Protein AF-A0A6A6Q9R8-F1 (afdb_monomer_lite)

Foldseek 3Di:
DDPDDDDDPPDDFFQDKDKFDFPDDPDDQWRFIWIWTWGCWIWIFTTPPDRRPGPDIHNPANGTWHDWDADPVRQWIWTADQPDFLGIWIAGPPVRHTDPVPDDPPDRRGGDDDDDD

Sequence (117 aa):
RSVARWVDGEDVGTTTIALGRKRGRDGSIGGNGWAVVGKEESVVNGGILKAAMLTRVLDHLTTPTSYLEFSPQGQLLVMSSCWKNNALRLVYLPSCTVYRNWPTDKTLLGRITAIAW

Secondary structure (DSSP, 8-state):
--------SS-S---EEEEPPPSSSTT-TTS--EEEEESSSEEEEE-SSSTTEEEEEE---SS---EEEE-TTSSEEEEE-SSSTT-EEEEETTTTEE-SSSS-TT----S------

Organism: NCBI:txid390894

Radius of gyration: 14.54 Å; chains: 1; bounding box: 44×29×34 Å

InterPro domains:
  IPR015943 WD40/YVTN repeat-like-containing domain superfamily [G3DSA:2.130.10.10] (1-117)
  IPR045161 U3 small nucleolar RNA-associated protein 18 [PTHR18359] (3-116)

pLDDT: mean 72.8, std 14.37, range [42.5, 90.19]

Structure (mmCIF, N/CA/C/O backbone):
data_AF-A0A6A6Q9R8-F1
#
_entry.id   AF-A0A6A6Q9R8-F1
#
loop_
_atom_site.group_PDB
_atom_site.id
_atom_site.type_symbol
_atom_site.label_atom_id
_atom_site.label_alt_id
_atom_site.label_comp_id
_atom_site.label_asym_id
_atom_site.label_entity_id
_atom_site.label_seq_id
_atom_site.pdbx_PDB_ins_code
_atom_site.Cartn_x
_atom_site.Cartn_y
_atom_site.Cartn_z
_atom_site.occupancy
_atom_site.B_iso_or_equiv
_atom_site.auth_seq_id
_atom_site.auth_comp_id
_atom_site.auth_asym_id
_atom_site.auth_atom_id
_atom_site.pdbx_PDB_model_num
ATOM 1 N N . ARG A 1 1 ? 23.209 -16.833 -2.624 1.00 52.06 1 ARG A N 1
ATOM 2 C CA . ARG A 1 1 ? 23.939 -15.594 -2.994 1.00 52.06 1 ARG A CA 1
ATOM 3 C C . ARG A 1 1 ? 22.955 -14.431 -2.953 1.00 52.06 1 ARG A C 1
ATOM 5 O O . ARG A 1 1 ? 22.013 -14.444 -3.730 1.00 52.06 1 ARG A O 1
ATOM 12 N N . SER A 1 2 ? 23.120 -13.482 -2.037 1.00 47.25 2 SER A N 1
ATOM 13 C CA . SER A 1 2 ? 22.351 -12.229 -2.007 1.00 47.25 2 SER A CA 1
ATOM 14 C C . SER A 1 2 ? 22.835 -11.296 -3.125 1.00 47.25 2 SER A C 1
ATOM 16 O O . SER A 1 2 ? 24.038 -11.178 -3.346 1.00 47.25 2 SER A O 1
ATOM 18 N N .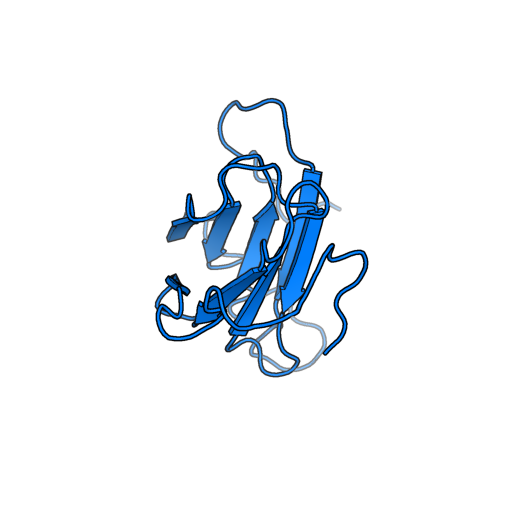 VAL A 1 3 ? 21.902 -10.683 -3.860 1.00 62.59 3 VAL A N 1
ATOM 19 C CA . VAL A 1 3 ? 22.199 -9.814 -5.021 1.00 62.59 3 VAL A CA 1
ATOM 20 C C . VAL A 1 3 ? 22.136 -8.320 -4.690 1.00 62.59 3 VAL A C 1
ATOM 22 O O . VAL A 1 3 ? 22.786 -7.529 -5.361 1.00 62.59 3 VAL A O 1
ATOM 25 N N . ALA A 1 4 ? 21.406 -7.945 -3.637 1.00 60.28 4 ALA A N 1
ATOM 26 C CA . ALA A 1 4 ? 21.353 -6.596 -3.083 1.00 60.28 4 ALA A CA 1
ATOM 27 C C . ALA A 1 4 ? 20.853 -6.655 -1.630 1.00 60.28 4 ALA A C 1
ATOM 29 O O . ALA A 1 4 ? 20.099 -7.561 -1.267 1.00 60.28 4 ALA A O 1
ATOM 30 N N . ARG A 1 5 ? 21.276 -5.694 -0.806 1.00 67.00 5 ARG A N 1
ATOM 31 C CA . ARG A 1 5 ? 20.745 -5.437 0.538 1.00 67.00 5 ARG A CA 1
ATOM 32 C C . ARG A 1 5 ? 20.581 -3.930 0.671 1.00 67.00 5 ARG A C 1
ATOM 34 O O . ARG A 1 5 ? 21.538 -3.202 0.427 1.00 67.00 5 ARG A O 1
ATOM 41 N N . TRP A 1 6 ? 19.394 -3.487 1.056 1.00 65.31 6 TRP A N 1
ATOM 42 C CA . TRP A 1 6 ? 19.153 -2.114 1.480 1.00 65.31 6 TRP A CA 1
ATOM 43 C C . TRP A 1 6 ? 18.588 -2.141 2.897 1.00 65.31 6 TRP A C 1
ATOM 45 O O . TRP A 1 6 ? 18.010 -3.142 3.322 1.00 65.31 6 TRP A O 1
ATOM 55 N N . VAL A 1 7 ? 18.812 -1.057 3.624 1.00 67.06 7 VAL A N 1
ATOM 56 C CA . VAL A 1 7 ? 18.269 -0.821 4.959 1.00 67.06 7 VAL A CA 1
ATOM 57 C C . VAL A 1 7 ? 17.404 0.423 4.810 1.00 67.06 7 VAL A C 1
ATOM 59 O O . VAL A 1 7 ? 17.852 1.399 4.204 1.00 67.06 7 VAL A O 1
ATOM 62 N N . ASP A 1 8 ? 16.143 0.350 5.232 1.00 65.06 8 ASP A N 1
ATOM 63 C CA . ASP A 1 8 ? 15.327 1.559 5.325 1.00 65.06 8 ASP A CA 1
ATOM 64 C C . ASP A 1 8 ? 15.818 2.418 6.508 1.00 65.06 8 ASP A C 1
ATOM 66 O O . ASP A 1 8 ? 16.522 1.919 7.383 1.00 65.06 8 ASP A O 1
ATOM 70 N N . GLY A 1 9 ? 15.571 3.731 6.481 1.00 59.00 9 GLY A N 1
ATOM 71 C CA . GLY A 1 9 ? 16.030 4.633 7.548 1.00 59.00 9 GLY A CA 1
ATOM 72 C C . GLY A 1 9 ? 15.528 4.184 8.924 1.00 59.00 9 GLY A C 1
ATOM 73 O O . GLY A 1 9 ? 14.441 3.613 8.995 1.00 59.00 9 GLY A O 1
ATOM 74 N N . GLU A 1 10 ? 16.342 4.430 9.961 1.00 52.94 10 GLU A N 1
ATOM 75 C CA . GLU A 1 10 ? 16.233 3.960 11.357 1.00 52.94 10 GLU A CA 1
ATOM 76 C C . GLU A 1 10 ? 14.838 4.109 11.989 1.00 52.94 10 GLU A C 1
ATOM 78 O O . GLU A 1 10 ? 14.619 4.980 12.827 1.00 52.94 10 GLU A O 1
ATOM 83 N N . ASP A 1 11 ? 13.891 3.247 11.621 1.00 52.53 11 ASP A N 1
ATOM 84 C CA . ASP A 1 11 ? 12.532 3.351 12.139 1.00 52.53 11 ASP A CA 1
ATOM 85 C C . ASP A 1 11 ? 11.879 1.990 12.394 1.00 52.53 11 ASP A C 1
ATOM 87 O O . ASP A 1 11 ? 11.897 1.078 11.556 1.00 52.53 11 ASP A O 1
ATOM 91 N N . VAL A 1 12 ? 11.298 1.872 13.585 1.00 52.31 12 VAL A N 1
ATOM 92 C CA . VAL A 1 12 ? 10.801 0.644 14.207 1.00 52.31 12 VAL A CA 1
ATOM 93 C C . VAL A 1 12 ? 9.305 0.538 13.927 1.00 52.31 12 VAL A C 1
ATOM 95 O O . VAL A 1 12 ? 8.482 0.965 14.726 1.00 52.31 12 VAL A O 1
ATOM 98 N N . GLY A 1 13 ? 8.922 -0.032 12.782 1.00 59.69 13 GLY A N 1
ATOM 99 C CA . GLY A 1 13 ? 7.486 -0.154 12.485 1.00 59.69 13 GLY A CA 1
ATOM 100 C C . GLY A 1 13 ? 7.091 -0.679 11.112 1.00 59.69 13 GLY A C 1
ATOM 101 O O . GLY A 1 13 ? 5.963 -0.440 10.675 1.00 59.69 13 GLY A O 1
ATOM 102 N N . THR A 1 14 ? 7.984 -1.371 10.399 1.00 60.91 14 THR A N 1
ATOM 103 C CA . THR A 1 14 ? 7.647 -1.940 9.087 1.00 60.91 14 THR A CA 1
ATOM 104 C C . THR A 1 14 ? 6.533 -2.970 9.224 1.00 60.91 14 THR A C 1
ATOM 106 O O . THR A 1 14 ? 6.728 -4.051 9.774 1.00 60.91 14 THR A O 1
ATOM 109 N N . THR A 1 15 ? 5.355 -2.622 8.711 1.00 70.56 15 THR A N 1
ATOM 110 C CA . THR A 1 15 ? 4.131 -3.420 8.841 1.00 70.56 15 THR A CA 1
ATOM 111 C C . THR A 1 15 ? 3.843 -4.228 7.586 1.00 70.56 15 THR A C 1
ATOM 113 O O . THR A 1 15 ? 3.288 -5.320 7.679 1.00 70.56 15 THR A O 1
ATOM 116 N N . THR A 1 16 ? 4.226 -3.751 6.399 1.00 74.94 16 THR A N 1
ATOM 117 C CA . THR A 1 16 ? 4.016 -4.482 5.137 1.00 74.94 16 THR A CA 1
ATOM 118 C C . THR A 1 16 ? 5.035 -4.060 4.086 1.00 74.94 16 THR A C 1
ATOM 120 O O . THR A 1 16 ? 5.456 -2.912 4.049 1.00 74.94 16 THR A O 1
ATOM 123 N N . ILE A 1 17 ? 5.424 -4.974 3.196 1.00 78.19 17 ILE A N 1
ATOM 124 C CA . ILE A 1 17 ? 6.233 -4.657 2.014 1.00 78.19 17 ILE A CA 1
ATOM 125 C C . ILE A 1 17 ? 5.497 -5.189 0.787 1.00 78.19 17 ILE A C 1
ATOM 127 O O . ILE A 1 17 ? 5.103 -6.353 0.760 1.00 78.19 17 ILE A O 1
ATOM 131 N N . ALA A 1 18 ? 5.335 -4.349 -0.232 1.00 76.81 18 ALA A N 1
ATOM 132 C CA . ALA A 1 18 ? 4.785 -4.736 -1.524 1.00 76.81 18 ALA A CA 1
ATOM 133 C C . ALA A 1 18 ? 5.804 -4.470 -2.635 1.00 76.81 18 ALA A C 1
ATOM 135 O O . ALA A 1 18 ? 6.503 -3.452 -2.642 1.00 76.81 18 ALA A O 1
ATOM 136 N N . LEU A 1 19 ? 5.866 -5.378 -3.606 1.00 75.12 19 LEU A N 1
ATOM 137 C CA . LEU A 1 19 ? 6.731 -5.263 -4.777 1.00 75.12 19 LEU A CA 1
ATOM 138 C C . LEU A 1 19 ? 5.865 -5.121 -6.031 1.00 75.12 19 LEU A C 1
ATOM 140 O O . LEU A 1 19 ? 5.041 -5.978 -6.340 1.00 75.12 19 LEU A O 1
ATOM 144 N N . GLY A 1 20 ? 6.055 -4.014 -6.739 1.00 68.50 20 GLY A N 1
ATOM 145 C CA . GLY A 1 20 ? 5.353 -3.658 -7.962 1.00 68.50 20 GLY A CA 1
ATOM 146 C C . GLY A 1 20 ? 6.082 -4.139 -9.209 1.00 68.50 20 GLY A C 1
ATOM 147 O O . GLY A 1 20 ? 7.304 -4.318 -9.226 1.00 68.50 20 GLY A O 1
ATOM 148 N N . ARG A 1 21 ? 5.306 -4.364 -10.274 1.00 66.12 21 ARG A N 1
ATOM 149 C CA . ARG A 1 21 ? 5.746 -5.133 -11.439 1.00 66.12 21 ARG A CA 1
ATOM 150 C C . ARG A 1 21 ? 6.967 -4.545 -12.154 1.00 66.12 21 ARG A C 1
ATOM 152 O O . ARG A 1 21 ? 7.114 -3.345 -12.357 1.00 66.12 21 ARG A O 1
ATOM 159 N N . LYS A 1 22 ? 7.788 -5.482 -12.620 1.00 55.81 22 LYS A N 1
ATOM 160 C CA . LYS A 1 22 ? 8.941 -5.350 -13.504 1.00 55.81 22 LYS A CA 1
ATOM 161 C C . LYS A 1 22 ? 8.527 -4.911 -14.916 1.00 55.81 22 LYS A C 1
ATOM 163 O O . LYS A 1 22 ? 7.749 -5.596 -15.580 1.00 55.81 22 LYS A O 1
ATOM 168 N N . ARG A 1 23 ? 9.103 -3.822 -15.432 1.00 49.03 23 ARG A N 1
ATOM 169 C CA . ARG A 1 23 ? 9.043 -3.504 -16.873 1.00 49.03 23 ARG A CA 1
ATOM 170 C C . ARG A 1 23 ? 10.166 -4.275 -17.586 1.00 49.03 23 ARG A C 1
ATOM 172 O O . ARG A 1 23 ? 11.284 -3.784 -17.685 1.00 49.03 23 ARG A O 1
ATOM 179 N N . GLY A 1 24 ? 9.902 -5.514 -18.015 1.00 49.91 24 GLY A N 1
ATOM 180 C CA . GLY A 1 24 ? 10.866 -6.323 -18.779 1.00 49.91 24 GLY A CA 1
ATOM 181 C C . GLY A 1 24 ? 10.576 -7.828 -18.789 1.00 49.91 24 GLY A C 1
ATOM 182 O O . GLY A 1 24 ? 9.934 -8.342 -17.877 1.00 49.91 24 GLY A O 1
ATOM 183 N N . ARG A 1 25 ? 11.072 -8.512 -19.831 1.00 43.12 25 ARG A N 1
ATOM 184 C CA . ARG A 1 25 ? 10.932 -9.956 -20.107 1.00 43.12 25 ARG A CA 1
ATOM 185 C C . ARG A 1 25 ? 11.313 -10.809 -18.885 1.00 43.12 25 ARG A C 1
ATOM 187 O O . ARG A 1 25 ? 12.211 -10.446 -18.120 1.00 43.12 25 ARG A O 1
ATOM 194 N N . ASP A 1 26 ? 10.597 -11.911 -18.697 1.00 42.50 26 ASP A N 1
ATOM 195 C CA . ASP A 1 26 ? 10.751 -12.867 -17.595 1.00 42.50 26 ASP A CA 1
ATOM 196 C C . ASP A 1 26 ? 12.234 -13.198 -17.308 1.00 42.50 26 ASP A C 1
ATOM 198 O O . ASP A 1 26 ? 13.031 -13.333 -18.233 1.00 42.50 26 ASP A O 1
ATOM 202 N N . GLY A 1 27 ? 12.644 -13.234 -16.034 1.00 45.50 27 GLY A N 1
ATOM 203 C CA . GLY A 1 27 ? 14.007 -13.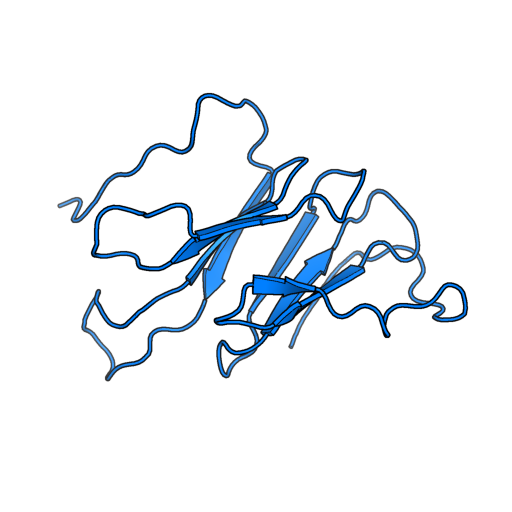649 -15.633 1.00 45.50 27 GLY A CA 1
ATOM 204 C C . GLY A 1 27 ? 15.091 -12.586 -15.338 1.00 45.50 27 GLY A C 1
ATOM 205 O O . GLY A 1 27 ? 15.992 -12.873 -14.560 1.00 45.50 27 GLY A O 1
ATOM 206 N N . SER A 1 28 ? 15.036 -11.342 -15.835 1.00 44.59 28 SER A N 1
ATOM 207 C CA . SER A 1 28 ? 15.977 -10.281 -15.398 1.00 44.59 28 SER A CA 1
ATOM 208 C C . SER A 1 28 ? 15.550 -9.591 -14.088 1.00 44.59 28 SER A C 1
ATOM 210 O O . SER A 1 28 ? 14.523 -8.917 -14.030 1.00 44.59 28 SER A O 1
ATOM 212 N N . ILE A 1 29 ? 16.324 -9.719 -13.011 1.00 46.66 29 ILE A N 1
ATOM 213 C CA . ILE A 1 29 ? 16.191 -8.838 -11.840 1.00 46.66 29 ILE A CA 1
ATOM 214 C C . ILE A 1 29 ? 16.751 -7.489 -12.295 1.00 46.66 29 ILE A C 1
ATOM 216 O O . ILE A 1 29 ? 17.963 -7.335 -12.291 1.00 46.66 29 ILE A O 1
ATOM 220 N N . GLY A 1 30 ? 15.919 -6.573 -12.815 1.00 43.84 30 GLY A N 1
ATOM 221 C CA . GLY A 1 30 ? 16.441 -5.292 -13.311 1.00 43.84 30 GLY A CA 1
ATOM 222 C C . GLY A 1 30 ? 15.593 -4.338 -14.140 1.00 43.84 30 GLY A C 1
ATOM 223 O O . GLY A 1 30 ? 16.116 -3.314 -14.564 1.00 43.84 30 GLY A O 1
ATOM 224 N N . GLY A 1 31 ? 14.309 -4.604 -14.365 1.00 45.81 31 GLY A N 1
ATOM 225 C CA . GLY A 1 31 ? 13.428 -3.641 -15.033 1.00 45.81 31 GLY A CA 1
ATOM 226 C C . GLY A 1 31 ? 12.632 -2.832 -14.018 1.00 45.81 31 GLY A C 1
ATOM 227 O O . GLY A 1 31 ? 11.719 -3.410 -13.443 1.00 45.81 31 GLY A O 1
ATOM 228 N N . ASN A 1 32 ? 12.984 -1.555 -13.796 1.00 55.16 32 ASN A N 1
ATOM 229 C CA . ASN A 1 32 ? 12.290 -0.523 -12.994 1.00 55.16 32 ASN A CA 1
ATOM 230 C C . AS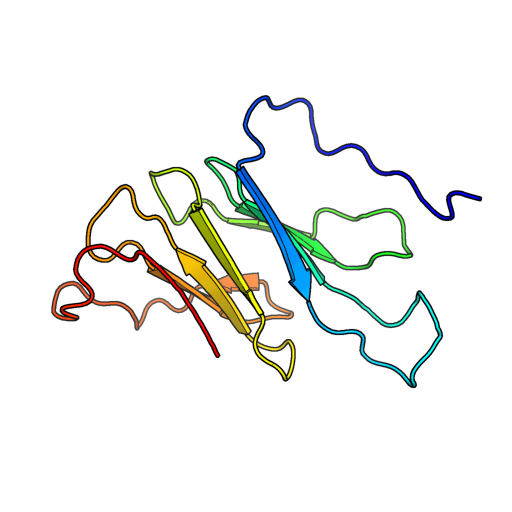N A 1 32 ? 11.132 -1.047 -12.119 1.00 55.16 32 ASN A C 1
ATOM 232 O O . ASN A 1 32 ? 9.966 -0.786 -12.405 1.00 55.16 32 ASN A O 1
ATOM 236 N N . GLY A 1 33 ? 11.466 -1.846 -11.103 1.00 64.12 33 GLY A N 1
ATOM 237 C CA . GLY A 1 33 ? 10.504 -2.376 -10.142 1.00 64.12 33 GLY A CA 1
ATOM 238 C C . GLY A 1 33 ? 10.263 -1.355 -9.041 1.00 64.12 33 GLY A C 1
ATOM 239 O O . GLY A 1 33 ? 11.211 -0.720 -8.574 1.00 64.12 33 GLY A O 1
ATOM 240 N N . TRP A 1 34 ? 9.008 -1.197 -8.643 1.00 70.88 34 TRP A N 1
ATOM 241 C CA . TRP A 1 34 ? 8.642 -0.390 -7.485 1.00 70.88 34 TRP A CA 1
ATOM 242 C C . TRP A 1 34 ? 8.719 -1.263 -6.239 1.00 70.88 34 TRP A C 1
ATOM 244 O O . TRP A 1 34 ? 8.231 -2.389 -6.249 1.00 70.88 34 TRP A O 1
ATOM 254 N N . ALA A 1 35 ? 9.312 -0.759 -5.168 1.00 75.00 35 ALA A N 1
ATOM 255 C CA . ALA A 1 35 ? 9.220 -1.378 -3.854 1.00 75.00 35 ALA A CA 1
ATOM 256 C C . ALA A 1 35 ? 8.544 -0.382 -2.921 1.00 75.00 35 ALA A C 1
ATOM 258 O O . ALA A 1 35 ? 8.928 0.784 -2.886 1.00 75.00 35 ALA A O 1
ATOM 259 N N . VAL A 1 36 ? 7.520 -0.817 -2.199 1.00 75.94 36 VAL A N 1
ATOM 260 C CA . VAL A 1 36 ? 6.815 0.029 -1.236 1.00 75.94 36 VAL A CA 1
ATOM 261 C C . VAL A 1 36 ? 6.877 -0.637 0.118 1.00 75.94 36 VAL A C 1
ATOM 263 O O . VAL A 1 36 ? 6.605 -1.830 0.243 1.00 75.94 36 VAL A O 1
ATOM 266 N N . VAL A 1 37 ? 7.235 0.150 1.119 1.00 78.69 37 VAL A N 1
ATOM 267 C CA . VAL A 1 37 ? 7.286 -0.256 2.516 1.00 78.69 37 VAL A CA 1
ATOM 268 C C . VAL A 1 37 ? 6.195 0.515 3.245 1.00 78.69 37 VAL A C 1
ATOM 270 O O . VAL A 1 37 ? 6.222 1.741 3.304 1.00 78.69 37 VAL A O 1
ATOM 273 N N . GLY A 1 38 ? 5.209 -0.208 3.756 1.00 73.62 38 GLY A N 1
ATOM 274 C CA . GLY A 1 38 ? 4.187 0.317 4.644 1.00 73.62 38 GLY A CA 1
ATOM 275 C C . GLY A 1 38 ? 4.743 0.417 6.057 1.00 73.62 38 GLY A C 1
ATOM 276 O O . GLY A 1 38 ? 5.119 -0.600 6.648 1.00 73.62 38 GLY A O 1
ATOM 277 N N . LYS A 1 39 ? 4.795 1.642 6.575 1.00 75.56 39 LYS A N 1
ATOM 278 C CA . LYS A 1 39 ? 4.973 1.960 7.995 1.00 75.56 39 LYS A CA 1
ATOM 279 C C . LYS A 1 39 ? 3.762 2.799 8.444 1.00 75.56 39 LYS A C 1
ATOM 281 O O . LYS A 1 39 ? 2.712 2.778 7.782 1.00 75.56 39 LYS A O 1
ATOM 286 N N . GLU A 1 40 ? 3.877 3.516 9.562 1.00 67.50 40 GLU A N 1
ATOM 287 C CA . GLU A 1 40 ? 2.949 4.616 9.888 1.00 67.50 40 GLU A CA 1
ATOM 288 C C . GLU A 1 40 ? 2.866 5.613 8.724 1.00 67.50 40 GLU A C 1
ATOM 290 O O . GLU A 1 40 ? 1.776 6.014 8.320 1.00 67.50 40 GLU A O 1
ATOM 295 N N . GLU A 1 41 ? 4.011 5.850 8.090 1.00 63.75 41 GLU A N 1
ATOM 296 C CA . GLU A 1 41 ? 4.181 6.566 6.832 1.00 63.75 41 GLU A CA 1
ATOM 297 C C . GLU A 1 41 ? 4.596 5.588 5.724 1.00 63.75 41 GLU A C 1
ATOM 299 O O . GLU A 1 41 ? 5.424 4.697 5.925 1.00 63.75 41 GLU A O 1
ATOM 304 N N . SER A 1 42 ? 4.011 5.693 4.530 1.00 62.00 42 SER A N 1
ATOM 305 C CA . SER A 1 42 ? 4.338 4.749 3.456 1.00 62.00 42 SER A CA 1
ATOM 306 C C . SER A 1 42 ? 5.459 5.253 2.572 1.00 62.00 42 SER A C 1
ATOM 308 O O . SER A 1 42 ? 5.395 6.326 1.982 1.00 62.00 42 SER A O 1
ATOM 310 N N . VAL A 1 43 ? 6.479 4.426 2.410 1.00 65.38 43 VAL A N 1
ATOM 311 C CA . VAL A 1 43 ? 7.697 4.759 1.685 1.00 65.38 43 VAL A CA 1
ATOM 312 C C . VAL A 1 43 ? 7.695 4.068 0.325 1.00 65.38 43 VAL A C 1
ATOM 314 O O . VAL A 1 43 ? 7.650 2.843 0.241 1.00 65.38 43 VAL A O 1
ATOM 317 N N . VAL A 1 44 ? 7.790 4.850 -0.754 1.00 65.19 44 VAL A N 1
ATOM 318 C CA . VAL A 1 44 ? 7.911 4.354 -2.132 1.00 65.19 44 VAL A CA 1
ATOM 319 C C . VAL A 1 44 ? 9.359 4.475 -2.600 1.00 65.19 44 VAL A C 1
ATOM 321 O O . VAL A 1 44 ? 9.912 5.574 -2.718 1.00 65.19 44 VAL A 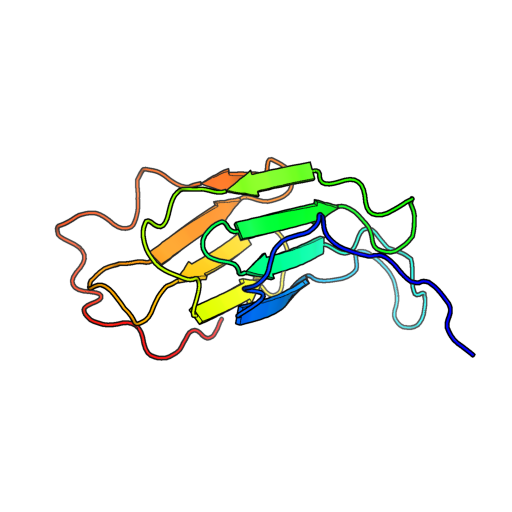O 1
ATOM 324 N N . ASN A 1 45 ? 9.964 3.337 -2.923 1.00 65.44 45 ASN A N 1
ATOM 325 C CA . ASN A 1 45 ? 11.313 3.231 -3.452 1.00 65.44 45 ASN A CA 1
ATOM 326 C C . ASN A 1 45 ? 11.286 2.834 -4.938 1.00 65.44 45 ASN A C 1
ATOM 328 O O . ASN A 1 45 ? 10.667 1.840 -5.338 1.00 65.44 45 ASN A O 1
ATOM 332 N N . GLY A 1 46 ? 11.929 3.649 -5.770 1.00 57.50 46 GLY A N 1
ATOM 333 C CA . GLY A 1 46 ? 11.973 3.482 -7.216 1.00 57.50 46 GLY A CA 1
ATOM 334 C C . GLY A 1 46 ? 13.236 2.745 -7.647 1.00 57.50 46 GLY A C 1
ATOM 335 O O . GLY A 1 46 ? 14.292 3.354 -7.788 1.00 57.50 46 GLY A O 1
ATOM 336 N N . GLY A 1 47 ? 13.115 1.448 -7.939 1.00 56.59 47 GLY A N 1
ATOM 337 C CA . GLY A 1 47 ? 14.167 0.649 -8.568 1.00 56.59 47 GLY A CA 1
ATOM 338 C C . GLY A 1 47 ? 14.926 -0.279 -7.615 1.00 56.59 47 GLY A C 1
ATOM 339 O O . GLY A 1 47 ? 15.631 0.149 -6.711 1.00 56.59 47 GLY A O 1
ATOM 340 N N . ILE A 1 48 ? 14.872 -1.583 -7.906 1.00 53.16 48 ILE A N 1
ATOM 341 C CA . ILE A 1 48 ? 15.588 -2.631 -7.151 1.00 53.16 48 ILE A CA 1
ATOM 342 C C . ILE A 1 48 ? 17.106 -2.643 -7.455 1.00 53.16 48 ILE A C 1
ATOM 344 O O . ILE A 1 48 ? 17.885 -3.173 -6.670 1.00 53.16 48 ILE A O 1
ATOM 348 N N . LEU A 1 49 ? 17.557 -2.049 -8.571 1.00 49.22 49 LEU A N 1
ATOM 349 C CA . LEU A 1 49 ? 18.960 -2.140 -9.018 1.00 49.22 49 LEU A CA 1
ATOM 350 C C . LEU A 1 49 ? 19.813 -0.877 -8.882 1.00 49.22 49 LEU A C 1
ATOM 352 O O . LEU A 1 49 ? 21.034 -0.972 -8.988 1.00 49.22 49 LEU A O 1
ATOM 356 N N . LYS A 1 50 ? 19.224 0.302 -8.677 1.00 43.38 50 LYS A N 1
ATOM 357 C CA . LYS A 1 50 ? 19.986 1.556 -8.635 1.00 43.38 50 LYS A CA 1
ATOM 358 C C . LYS A 1 50 ? 19.814 2.192 -7.269 1.00 43.38 50 LYS A C 1
ATOM 360 O O . LYS A 1 50 ? 18.936 3.020 -7.089 1.00 43.38 50 LYS A O 1
ATOM 365 N N . ALA A 1 51 ? 20.630 1.719 -6.325 1.00 46.34 51 ALA A N 1
ATOM 366 C CA . ALA A 1 51 ? 20.809 2.295 -4.995 1.00 46.34 51 ALA A CA 1
ATOM 367 C C . ALA A 1 51 ? 19.501 2.806 -4.374 1.00 46.34 51 ALA A C 1
ATOM 369 O O . ALA A 1 51 ? 19.426 3.993 -4.102 1.00 46.34 51 ALA A O 1
ATOM 370 N N . ALA A 1 52 ? 18.493 1.928 -4.247 1.00 53.75 52 ALA A N 1
ATOM 371 C CA . ALA A 1 52 ? 17.205 2.127 -3.572 1.00 53.75 52 ALA A CA 1
ATOM 372 C C . ALA A 1 52 ? 16.901 3.599 -3.216 1.00 53.75 52 ALA A C 1
ATOM 374 O O . ALA A 1 52 ? 16.854 3.965 -2.039 1.00 53.75 52 ALA A O 1
ATOM 375 N N . MET A 1 53 ? 16.754 4.458 -4.231 1.00 54.91 53 MET A N 1
ATOM 376 C CA . MET A 1 53 ? 16.540 5.880 -4.004 1.00 54.91 53 MET A CA 1
ATOM 377 C C . ME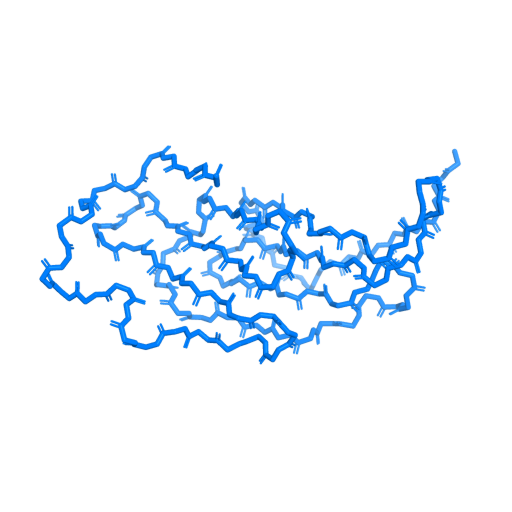T A 1 53 ? 15.098 6.045 -3.553 1.00 54.91 53 MET A C 1
ATOM 379 O O . MET A 1 53 ? 14.157 5.836 -4.329 1.00 54.91 53 MET A O 1
ATOM 383 N N . LEU A 1 54 ? 14.939 6.417 -2.281 1.00 59.94 54 LEU A N 1
ATOM 384 C CA . LEU A 1 54 ? 13.667 6.835 -1.717 1.00 59.94 54 LEU A CA 1
ATOM 385 C C . LEU A 1 54 ? 13.056 7.884 -2.647 1.00 59.94 54 LEU A C 1
ATOM 387 O O . LEU A 1 54 ? 13.540 9.008 -2.739 1.00 59.94 54 LEU A O 1
ATOM 391 N N . THR A 1 55 ? 12.032 7.485 -3.396 1.00 70.62 55 THR A N 1
ATOM 392 C CA . THR A 1 55 ? 11.438 8.352 -4.413 1.00 70.62 55 THR A CA 1
ATOM 393 C C . THR A 1 55 ? 10.413 9.267 -3.765 1.00 70.62 55 THR A C 1
ATOM 395 O O . THR A 1 55 ? 10.279 10.424 -4.165 1.00 70.62 55 THR A O 1
ATOM 398 N N . ARG A 1 56 ? 9.678 8.756 -2.766 1.00 73.12 56 ARG A N 1
ATOM 399 C CA . ARG A 1 56 ? 8.706 9.540 -2.005 1.00 73.12 56 ARG A CA 1
ATOM 400 C C . ARG A 1 56 ? 8.327 8.875 -0.679 1.00 73.12 56 ARG A C 1
ATOM 402 O O . ARG A 1 56 ? 8.251 7.651 -0.614 1.00 73.12 56 ARG A O 1
ATOM 409 N N . VAL A 1 57 ? 8.018 9.700 0.319 1.00 78.12 57 VAL A N 1
ATOM 410 C CA . VAL A 1 57 ? 7.303 9.323 1.549 1.00 78.12 57 VAL A CA 1
ATOM 411 C C . VAL A 1 57 ? 5.856 9.827 1.433 1.00 78.12 57 VAL A C 1
ATOM 413 O O . VAL A 1 57 ? 5.623 10.914 0.899 1.00 78.12 57 VAL A O 1
ATOM 416 N N . LEU A 1 58 ? 4.882 8.995 1.798 1.00 81.06 58 LEU A N 1
ATOM 417 C CA . LEU A 1 58 ? 3.447 9.224 1.644 1.00 81.06 58 LEU A CA 1
ATOM 418 C C . LEU A 1 58 ? 2.743 9.164 3.007 1.00 81.06 58 LEU A C 1
ATOM 420 O O . LEU A 1 58 ? 2.409 8.078 3.487 1.00 81.06 58 LEU A O 1
ATOM 424 N N . ASP A 1 59 ? 2.377 10.335 3.532 1.00 80.69 59 ASP A N 1
ATOM 425 C CA . ASP A 1 59 ? 1.827 10.489 4.899 1.00 80.69 59 ASP A CA 1
ATOM 426 C C . ASP A 1 59 ? 0.312 10.731 4.878 1.00 80.69 59 ASP A C 1
ATOM 428 O O . ASP A 1 59 ? -0.282 11.453 5.677 1.00 80.69 59 ASP A O 1
ATOM 432 N N . HIS A 1 60 ? -0.357 10.156 3.878 1.00 80.44 60 HIS A N 1
ATOM 433 C CA . HIS A 1 60 ? -1.784 10.386 3.635 1.00 80.44 60 HIS A CA 1
ATOM 434 C C . HIS A 1 60 ? -2.712 9.516 4.497 1.00 80.44 60 HIS A C 1
ATOM 436 O O . HIS A 1 60 ? -3.940 9.686 4.442 1.00 80.44 60 HIS A O 1
ATOM 442 N N . LEU A 1 61 ? -2.140 8.579 5.254 1.00 80.25 61 LEU A N 1
ATOM 443 C CA . LEU A 1 61 ? -2.810 7.774 6.268 1.00 80.25 61 LEU A CA 1
ATOM 444 C C . LEU A 1 61 ? -2.262 8.194 7.630 1.00 80.25 61 LEU A C 1
ATOM 446 O O . LEU A 1 61 ? -1.062 8.206 7.834 1.00 80.25 61 LEU A O 1
ATOM 450 N N . THR A 1 62 ? -3.153 8.480 8.575 1.00 81.31 62 THR A N 1
ATOM 451 C CA . THR A 1 62 ? -2.791 8.785 9.971 1.00 81.31 62 THR A CA 1
ATOM 452 C C . THR A 1 62 ? -2.702 7.519 10.833 1.00 81.31 62 THR A C 1
ATOM 454 O O . THR A 1 62 ? -2.839 7.581 12.048 1.00 81.31 62 THR A O 1
ATOM 457 N N . THR A 1 63 ? -2.651 6.351 10.201 1.00 84.56 63 THR A N 1
ATOM 458 C CA . THR A 1 63 ? -2.771 5.030 10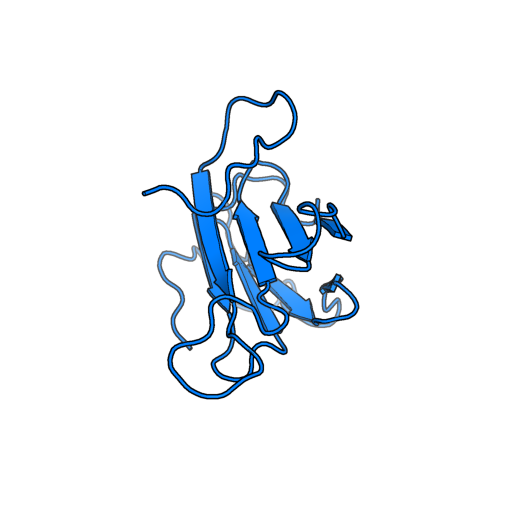.825 1.00 84.56 63 THR A CA 1
ATOM 459 C C . THR A 1 63 ? -1.851 4.069 10.092 1.00 84.56 63 THR A C 1
ATOM 461 O O . THR A 1 63 ? -1.752 4.190 8.867 1.00 84.56 63 THR A O 1
ATOM 464 N N . PRO A 1 64 ? -1.270 3.068 10.774 1.00 82.50 64 PRO A N 1
ATOM 465 C CA . PRO A 1 64 ? -0.323 2.156 10.151 1.00 82.50 64 PRO A CA 1
ATOM 466 C C . PRO A 1 64 ? -0.928 1.457 8.936 1.00 82.50 64 PRO A C 1
ATOM 468 O O . PRO A 1 64 ? -2.094 1.029 8.931 1.00 82.50 64 PRO A O 1
ATOM 471 N N . THR A 1 65 ? -0.119 1.373 7.886 1.00 85.94 65 THR A N 1
ATOM 472 C CA . THR A 1 65 ? -0.517 0.789 6.608 1.00 85.94 65 THR A CA 1
ATOM 473 C C . THR A 1 65 ? -0.631 -0.728 6.749 1.00 85.94 65 THR A C 1
ATOM 475 O O . THR A 1 65 ? 0.328 -1.397 7.111 1.00 85.94 65 THR A O 1
ATOM 478 N N . SER A 1 66 ? -1.814 -1.283 6.482 1.00 87.19 66 SER A N 1
ATOM 479 C CA . SER A 1 66 ? -2.099 -2.716 6.672 1.00 87.19 66 SER A CA 1
ATOM 480 C C . SER A 1 66 ? -2.075 -3.507 5.370 1.00 87.19 66 SER A C 1
ATOM 482 O O . SER A 1 66 ? -1.674 -4.664 5.371 1.00 87.19 66 SER A O 1
ATOM 484 N N . TYR A 1 67 ? -2.504 -2.892 4.264 1.00 87.69 67 TYR A N 1
ATOM 485 C CA . TYR A 1 67 ? -2.522 -3.546 2.957 1.00 87.69 67 TYR A CA 1
ATOM 486 C C . TYR A 1 67 ? -1.949 -2.618 1.893 1.00 87.69 67 TYR A C 1
ATOM 488 O O . TYR A 1 67 ? -2.304 -1.437 1.824 1.00 87.69 67 TYR A O 1
ATOM 496 N N . LEU A 1 68 ? -1.086 -3.187 1.056 1.00 88.38 68 LEU A N 1
ATOM 497 C CA . LEU A 1 68 ? -0.446 -2.537 -0.077 1.00 88.38 68 LEU A CA 1
ATOM 498 C C . LEU A 1 68 ? -0.541 -3.459 -1.284 1.00 88.38 68 LEU A C 1
ATOM 500 O O . LEU A 1 68 ? -0.082 -4.598 -1.221 1.00 88.38 68 LEU A O 1
ATOM 504 N N . GLU A 1 69 ? -1.092 -2.964 -2.386 1.00 87.19 69 GLU A N 1
ATOM 505 C CA . GLU A 1 69 ? -1.248 -3.776 -3.587 1.00 87.19 69 GLU A CA 1
ATOM 506 C C . GLU A 1 69 ? -1.050 -2.959 -4.859 1.00 87.19 69 GLU A C 1
ATOM 508 O O . GLU A 1 69 ? -1.646 -1.897 -5.054 1.00 87.19 69 GLU A O 1
ATOM 513 N N . PHE A 1 70 ? -0.208 -3.467 -5.753 1.00 86.12 70 PHE A N 1
ATOM 514 C CA . PHE A 1 70 ? 0.040 -2.844 -7.045 1.00 86.12 70 PHE A CA 1
ATOM 515 C C . PHE A 1 70 ? -0.938 -3.342 -8.090 1.00 86.12 70 PHE A C 1
ATOM 517 O O . PHE A 1 70 ? -1.231 -4.533 -8.153 1.00 86.12 70 PHE A O 1
ATOM 524 N N . SER A 1 71 ? -1.339 -2.445 -8.990 1.00 86.31 71 SER A N 1
ATOM 525 C CA . SER A 1 71 ? -2.094 -2.860 -10.161 1.00 86.31 71 SER A CA 1
ATOM 526 C C . SER A 1 71 ? -1.281 -3.824 -11.022 1.00 86.31 71 SER A C 1
ATOM 528 O O . SER A 1 71 ? -0.054 -3.687 -11.104 1.00 86.31 71 SER A O 1
ATOM 530 N N . PRO A 1 72 ? -1.930 -4.744 -11.758 1.00 79.94 72 PRO A N 1
ATOM 531 C CA . PRO A 1 72 ? -1.237 -5.657 -12.669 1.00 79.94 72 PRO A CA 1
ATOM 532 C C . PRO A 1 72 ? -0.355 -4.938 -13.706 1.00 79.94 72 PRO A C 1
ATOM 534 O O . PRO A 1 72 ? 0.645 -5.480 -14.179 1.00 79.94 72 PRO A O 1
ATOM 537 N N . GLN A 1 73 ? -0.716 -3.696 -14.049 1.00 76.31 73 GLN A N 1
ATOM 538 C CA . GLN A 1 73 ? 0.024 -2.814 -14.957 1.00 76.31 73 GLN A CA 1
ATOM 539 C C . GLN A 1 73 ? 1.178 -2.057 -14.264 1.00 76.31 73 GLN A C 1
ATOM 541 O O . GLN A 1 73 ? 2.073 -1.562 -14.947 1.00 76.31 73 GLN A O 1
ATOM 546 N N . GLY A 1 74 ? 1.175 -1.947 -12.930 1.00 75.75 74 GLY A N 1
ATOM 547 C CA . GLY A 1 74 ? 2.171 -1.208 -12.143 1.00 75.75 74 GLY A CA 1
ATOM 548 C C . GLY A 1 74 ? 2.045 0.320 -12.218 1.00 75.75 74 GLY A C 1
ATOM 549 O O . GLY A 1 74 ? 2.993 1.028 -11.893 1.00 75.75 74 GLY A O 1
ATOM 550 N N . GLN A 1 75 ? 0.900 0.831 -12.676 1.00 83.56 75 GLN A N 1
ATOM 551 C CA . GLN A 1 75 ? 0.609 2.272 -12.775 1.00 83.56 75 GLN A CA 1
ATOM 552 C C . GLN A 1 75 ? -0.070 2.828 -11.523 1.00 83.56 75 GLN A C 1
ATOM 554 O O . GLN A 1 75 ? -0.078 4.034 -11.298 1.00 83.56 75 GLN A O 1
ATOM 559 N N . LEU A 1 76 ? -0.670 1.949 -10.724 1.00 86.88 76 LEU A N 1
ATOM 560 C CA . LEU A 1 76 ? -1.411 2.315 -9.532 1.00 86.88 76 LEU A CA 1
ATOM 561 C C . LEU A 1 76 ? -0.927 1.458 -8.371 1.00 86.88 76 LEU A C 1
ATOM 563 O O . LEU A 1 76 ? -0.635 0.274 -8.536 1.00 86.88 76 LEU A O 1
ATOM 567 N N . LEU A 1 77 ? -0.863 2.074 -7.205 1.00 87.44 77 LEU A N 1
ATOM 568 C CA . LEU A 1 77 ? -0.645 1.424 -5.928 1.00 87.44 77 LEU A CA 1
ATOM 569 C C . LEU A 1 77 ? -1.846 1.753 -5.049 1.00 87.44 77 LEU A C 1
ATOM 571 O O . LEU A 1 77 ? -2.186 2.922 -4.865 1.00 87.44 77 LEU A O 1
ATOM 575 N N . VAL A 1 78 ? -2.483 0.725 -4.508 1.00 89.62 78 VAL A N 1
ATOM 576 C CA . VAL A 1 78 ? -3.499 0.877 -3.474 1.00 89.62 78 VAL A CA 1
ATOM 577 C C . VAL A 1 78 ? -2.829 0.719 -2.125 1.00 89.62 78 VAL A C 1
ATOM 579 O O . VAL A 1 78 ? -2.047 -0.205 -1.907 1.00 89.62 78 VAL A O 1
ATOM 582 N N . MET A 1 79 ? -3.164 1.627 -1.222 1.00 89.75 79 MET A N 1
ATOM 583 C CA . MET A 1 79 ? -2.686 1.648 0.145 1.00 89.75 79 MET A CA 1
ATOM 584 C C . MET A 1 79 ? -3.870 1.789 1.083 1.00 89.75 79 MET A C 1
ATOM 586 O O . MET A 1 79 ? -4.699 2.680 0.899 1.00 89.75 79 MET A O 1
ATOM 590 N N . SER A 1 80 ? -3.966 0.928 2.089 1.00 89.88 80 SER A N 1
ATOM 591 C CA . SER A 1 80 ? -5.046 1.019 3.066 1.00 89.88 80 SER A CA 1
ATOM 592 C C . SER A 1 80 ? -4.633 0.636 4.473 1.00 89.88 80 SER A C 1
ATOM 594 O O . SER A 1 80 ? -3.594 0.014 4.704 1.00 89.88 80 SER A O 1
ATOM 596 N N . SER A 1 81 ? -5.495 1.001 5.413 1.00 87.50 81 SER A N 1
ATOM 597 C CA . SER A 1 81 ? -5.369 0.665 6.818 1.00 87.50 81 SER A CA 1
ATOM 598 C C . SER A 1 81 ? -6.642 0.003 7.324 1.00 87.50 81 SER A C 1
ATOM 600 O O . SER A 1 81 ? -7.748 0.479 7.062 1.00 87.50 81 SER A O 1
ATOM 602 N N . CYS A 1 82 ? -6.490 -1.070 8.099 1.00 88.38 82 CYS A N 1
ATOM 603 C CA . CYS A 1 82 ? -7.613 -1.702 8.786 1.00 88.38 82 CYS A CA 1
ATOM 604 C C . CYS A 1 82 ? -7.983 -0.982 10.090 1.00 88.38 82 CYS A C 1
ATOM 606 O O . CYS A 1 82 ? -8.957 -1.358 10.737 1.00 88.38 82 CYS A O 1
ATOM 608 N N . TRP A 1 83 ? -7.218 0.027 10.509 1.00 84.75 83 TRP A N 1
ATOM 609 C CA . TRP A 1 83 ? -7.375 0.683 11.810 1.00 84.75 83 TRP A CA 1
ATOM 610 C C . TRP A 1 83 ? -8.409 1.811 11.798 1.00 84.75 83 TRP A C 1
ATOM 612 O O . TRP A 1 83 ? -8.892 2.218 12.852 1.00 84.75 83 TRP A O 1
ATOM 622 N N . LYS A 1 84 ? -8.782 2.302 10.611 1.00 85.25 84 LYS A N 1
ATOM 623 C CA . LYS A 1 84 ? -9.740 3.394 10.436 1.00 85.25 84 LYS A CA 1
ATOM 624 C C . LYS A 1 84 ? -10.688 3.109 9.274 1.00 85.25 84 LYS A C 1
ATOM 626 O O . LYS A 1 84 ? -10.295 2.567 8.244 1.00 85.25 84 LYS A O 1
ATOM 631 N N . ASN A 1 85 ? -11.948 3.503 9.440 1.00 85.88 85 ASN A N 1
ATOM 632 C CA . ASN A 1 85 ? -12.942 3.400 8.376 1.00 85.88 85 ASN A CA 1
ATOM 633 C C . ASN A 1 85 ? -12.590 4.340 7.218 1.00 85.88 85 ASN A C 1
ATOM 635 O O . ASN A 1 85 ? -12.115 5.455 7.439 1.00 85.88 85 ASN A O 1
ATOM 639 N N . ASN A 1 86 ? -12.841 3.893 5.988 1.00 84.62 86 ASN A N 1
ATOM 640 C CA . ASN A 1 86 ? -12.555 4.635 4.756 1.00 84.62 86 ASN A CA 1
ATOM 641 C C . ASN A 1 86 ? -11.070 5.046 4.616 1.00 84.62 86 ASN A C 1
ATOM 643 O O . ASN A 1 86 ? -10.732 6.025 3.943 1.00 84.62 86 ASN A O 1
ATOM 647 N N . ALA A 1 87 ? -10.159 4.294 5.242 1.00 87.25 87 ALA A N 1
ATOM 648 C CA . ALA A 1 87 ? -8.721 4.531 5.183 1.00 87.25 87 ALA A CA 1
ATOM 649 C C . ALA A 1 87 ? -8.088 3.822 3.981 1.00 87.25 87 ALA A C 1
ATOM 651 O O . ALA A 1 87 ? -7.323 2.874 4.136 1.00 87.25 87 ALA A O 1
ATOM 652 N N . LEU A 1 88 ? -8.414 4.295 2.777 1.00 89.56 88 LEU A N 1
ATOM 653 C CA . LEU A 1 88 ? -7.799 3.858 1.523 1.00 89.56 88 LEU A CA 1
ATOM 654 C C . LEU A 1 88 ? -7.279 5.054 0.741 1.00 89.56 88 LEU A C 1
ATOM 656 O O . LEU A 1 88 ? -7.902 6.116 0.721 1.00 89.56 88 LEU A O 1
ATOM 660 N N . ARG A 1 89 ? -6.135 4.893 0.088 1.00 89.00 89 ARG A N 1
ATOM 661 C CA . ARG A 1 89 ? -5.565 5.863 -0.842 1.00 89.00 89 ARG A CA 1
ATOM 662 C C . ARG A 1 89 ? -5.100 5.142 -2.094 1.00 89.00 89 ARG A C 1
ATOM 664 O O . ARG A 1 89 ? -4.456 4.098 -2.021 1.00 89.00 89 ARG A O 1
ATOM 671 N N . LEU A 1 90 ? -5.429 5.728 -3.239 1.00 90.19 90 LEU A N 1
ATOM 672 C CA . LEU A 1 90 ? -4.925 5.293 -4.531 1.00 90.19 90 LEU A CA 1
ATOM 673 C C . LEU A 1 90 ? -3.771 6.212 -4.928 1.00 90.19 90 LEU A C 1
ATOM 675 O O . LEU A 1 90 ? -3.913 7.434 -4.920 1.00 90.19 90 LEU A O 1
ATOM 679 N N . VAL A 1 91 ? -2.633 5.629 -5.274 1.00 89.31 91 VAL A N 1
ATOM 680 C CA . VAL A 1 91 ? -1.406 6.340 -5.625 1.00 89.31 91 VAL A CA 1
ATOM 681 C C . VAL A 1 91 ? -1.084 6.063 -7.084 1.00 89.31 91 VAL A C 1
ATOM 683 O O . VAL A 1 91 ? -0.956 4.912 -7.493 1.00 89.31 91 VAL A O 1
ATOM 686 N N . TYR A 1 92 ? -0.932 7.120 -7.871 1.00 87.12 92 TYR A N 1
ATOM 687 C CA . TYR A 1 92 ? -0.468 7.048 -9.247 1.00 87.12 92 TYR A CA 1
ATOM 688 C C . TYR A 1 92 ? 1.058 6.969 -9.315 1.00 87.12 92 TYR A C 1
ATOM 690 O O . TYR A 1 92 ? 1.763 7.807 -8.744 1.00 87.12 92 TYR A O 1
ATOM 698 N N . LEU A 1 93 ? 1.561 5.990 -10.061 1.00 81.00 93 LEU A N 1
ATOM 699 C CA . LEU A 1 93 ? 2.970 5.774 -10.387 1.00 81.00 93 LEU A CA 1
ATOM 700 C C . LEU A 1 93 ? 3.174 6.089 -11.884 1.00 81.00 93 LEU A C 1
ATOM 702 O O . LEU A 1 93 ? 2.331 5.697 -12.692 1.00 81.00 93 LEU A O 1
ATOM 706 N N . PRO A 1 94 ? 4.255 6.788 -12.304 1.00 74.06 94 PRO A N 1
ATOM 707 C CA . PRO A 1 94 ? 5.528 7.030 -11.609 1.00 74.06 94 PRO A CA 1
ATOM 708 C C . PRO A 1 94 ? 5.586 8.308 -10.759 1.00 74.06 94 PRO A C 1
ATOM 710 O O . PRO A 1 94 ? 6.576 8.544 -10.076 1.00 74.06 94 PRO A O 1
ATOM 713 N N . SER A 1 95 ? 4.555 9.154 -10.814 1.00 75.31 95 SER A N 1
ATOM 714 C CA . SER A 1 95 ? 4.564 10.478 -10.175 1.00 75.31 95 SER A CA 1
ATOM 715 C C . SER A 1 95 ? 4.365 10.441 -8.653 1.00 75.31 95 SER A C 1
ATOM 717 O O . SER A 1 95 ? 4.313 11.500 -8.027 1.00 75.31 95 SER A O 1
ATOM 719 N N . CYS A 1 96 ? 4.188 9.253 -8.067 1.00 81.19 96 CYS A N 1
ATOM 720 C CA . CYS A 1 96 ? 3.875 9.007 -6.655 1.00 81.19 96 CYS A CA 1
ATOM 721 C C . CYS A 1 96 ? 2.827 9.993 -6.105 1.00 81.19 96 CYS A C 1
ATOM 723 O O . CYS A 1 96 ? 3.007 10.608 -5.054 1.00 81.19 96 CYS A O 1
ATOM 725 N N . THR A 1 97 ? 1.761 10.226 -6.873 1.00 85.50 97 THR A N 1
ATOM 726 C CA . THR A 1 97 ? 0.743 11.239 -6.555 1.00 85.50 97 THR A CA 1
ATOM 727 C C . THR A 1 97 ? -0.527 10.554 -6.085 1.00 85.50 97 THR A C 1
ATOM 729 O O . THR A 1 97 ? -1.028 9.661 -6.759 1.00 85.50 97 THR A O 1
ATOM 732 N N . VAL A 1 98 ? -1.052 10.963 -4.933 1.00 88.69 98 VAL A N 1
ATOM 733 C CA . VAL A 1 98 ? -2.283 10.388 -4.385 1.00 88.69 98 VAL A CA 1
ATOM 734 C C . VAL A 1 98 ? -3.504 11.009 -5.053 1.00 88.69 98 VAL A C 1
ATOM 736 O O . VAL A 1 98 ? -3.607 12.233 -5.162 1.00 88.69 98 VAL A O 1
ATOM 739 N N . TYR A 1 99 ? -4.441 10.170 -5.493 1.00 88.50 99 TYR A N 1
ATOM 740 C CA . TYR A 1 99 ? -5.724 10.626 -6.014 1.00 88.50 99 TYR A CA 1
ATOM 741 C C . TYR A 1 99 ? -6.524 11.304 -4.904 1.00 88.50 99 TYR A C 1
ATOM 743 O O . TYR A 1 99 ? -6.763 10.736 -3.842 1.00 88.50 99 TYR A O 1
ATOM 751 N N . ARG A 1 100 ? -6.932 12.550 -5.156 1.00 83.56 100 ARG A N 1
ATOM 752 C CA . ARG A 1 100 ? -7.691 13.372 -4.197 1.00 83.56 100 ARG A CA 1
ATOM 753 C C . ARG A 1 100 ? -9.200 13.280 -4.401 1.00 83.56 100 ARG A C 1
ATOM 755 O O . ARG A 1 100 ? -9.958 13.624 -3.505 1.00 83.56 100 ARG A O 1
ATOM 762 N N . ASN A 1 101 ? -9.636 12.842 -5.580 1.00 84.81 101 ASN A N 1
ATOM 763 C CA . ASN A 1 101 ? -11.046 12.704 -5.937 1.00 84.81 101 ASN A CA 1
ATOM 764 C C . ASN A 1 101 ? -11.682 11.413 -5.395 1.00 84.81 101 ASN A C 1
ATOM 766 O O . ASN A 1 101 ? -12.896 11.256 -5.500 1.00 84.81 101 ASN A O 1
ATOM 770 N N . TRP A 1 102 ? -10.889 10.490 -4.843 1.00 83.25 102 TRP A N 1
ATOM 771 C CA . TRP A 1 102 ? -11.370 9.228 -4.289 1.00 83.25 102 TRP A CA 1
ATOM 772 C C . TRP A 1 102 ? -10.343 8.611 -3.318 1.00 83.25 102 TRP A C 1
ATOM 774 O O . TRP A 1 102 ? -9.147 8.665 -3.612 1.00 83.25 102 TRP A O 1
ATOM 784 N N . PRO A 1 103 ? -10.767 7.976 -2.209 1.00 77.81 103 PRO A N 1
ATOM 785 C CA . PRO A 1 103 ? -12.140 7.865 -1.709 1.00 77.81 103 PRO A CA 1
ATOM 786 C C . PRO A 1 103 ? -12.621 9.152 -1.029 1.00 77.81 103 PRO A C 1
ATOM 788 O O . PRO A 1 103 ? -11.855 9.861 -0.382 1.00 77.81 103 PRO A O 1
ATOM 791 N N . THR A 1 104 ? -13.909 9.452 -1.189 1.00 81.19 104 THR A N 1
ATOM 792 C CA . THR A 1 104 ? -14.579 10.589 -0.531 1.00 81.19 104 THR A CA 1
ATOM 793 C C . THR A 1 104 ? -15.324 10.124 0.719 1.00 81.19 104 THR A C 1
ATOM 795 O O . THR A 1 104 ? -15.615 8.935 0.845 1.00 81.19 104 THR A O 1
ATOM 798 N N . ASP A 1 105 ? -15.720 11.045 1.603 1.00 76.56 105 ASP A N 1
ATOM 799 C CA . ASP A 1 105 ? -16.477 10.720 2.830 1.00 76.56 105 ASP A CA 1
ATOM 800 C C . ASP A 1 105 ? -17.794 9.974 2.559 1.00 76.56 105 ASP A C 1
ATOM 802 O O . ASP A 1 105 ? -18.281 9.223 3.400 1.00 76.56 105 ASP A O 1
ATOM 806 N N . LYS A 1 106 ? -18.354 10.136 1.354 1.00 80.19 106 LYS A N 1
ATOM 807 C CA . LYS A 1 106 ? -19.571 9.447 0.898 1.00 80.19 106 LYS A CA 1
ATOM 808 C C . LYS A 1 106 ? -19.320 8.015 0.418 1.00 80.19 106 LYS A C 1
ATOM 810 O O . LYS A 1 106 ? -20.272 7.283 0.164 1.00 80.19 106 LYS A O 1
ATOM 815 N N . THR A 1 107 ? -18.062 7.615 0.248 1.00 81.44 107 THR A N 1
ATOM 816 C CA . THR A 1 107 ? -17.713 6.268 -0.211 1.00 81.44 107 THR A CA 1
ATOM 817 C C . THR A 1 107 ? -17.787 5.322 0.982 1.00 81.44 107 THR A C 1
ATOM 819 O O . THR A 1 107 ? -16.960 5.390 1.887 1.00 81.44 107 THR A O 1
ATOM 822 N N . LEU A 1 108 ? -18.787 4.443 0.999 1.00 82.06 108 LEU A N 1
ATOM 823 C CA . LEU A 1 108 ? -19.014 3.485 2.084 1.00 82.06 108 LEU A CA 1
ATOM 824 C C . LEU A 1 108 ? -18.067 2.278 1.965 1.00 82.06 108 LEU A C 1
ATOM 826 O O . LEU A 1 108 ? -18.506 1.165 1.695 1.00 82.06 108 LEU A O 1
ATOM 830 N N . LEU A 1 109 ? -16.762 2.497 2.141 1.00 81.62 109 LEU A N 1
ATOM 831 C CA . LEU A 1 109 ? -15.772 1.410 2.165 1.00 81.62 109 LEU A CA 1
ATOM 832 C C . LEU A 1 109 ? -15.765 0.674 3.509 1.00 81.62 109 LEU A C 1
ATOM 834 O O . LEU A 1 109 ? -15.375 -0.488 3.575 1.00 81.62 109 LEU A O 1
ATOM 838 N N . GLY A 1 110 ? -16.189 1.346 4.581 1.00 85.81 110 GLY A N 1
ATOM 839 C CA . GLY A 1 110 ? -16.165 0.779 5.923 1.00 85.81 110 GLY A CA 1
ATOM 840 C C . GLY A 1 110 ? -14.737 0.455 6.360 1.00 85.81 110 GLY A C 1
ATOM 841 O O . GLY A 1 110 ? -13.792 1.183 6.038 1.00 85.81 110 GLY A O 1
ATOM 842 N N . ARG A 1 111 ? -14.583 -0.631 7.119 1.00 88.31 111 ARG A N 1
ATOM 843 C CA . ARG A 1 111 ? -13.279 -1.130 7.556 1.00 88.31 111 ARG A CA 1
ATOM 844 C C . ARG A 1 111 ? -12.703 -2.055 6.492 1.00 88.31 111 ARG A C 1
ATOM 846 O O . ARG A 1 111 ? -13.306 -3.070 6.160 1.00 88.31 111 ARG A O 1
ATOM 853 N N . ILE A 1 112 ? -11.512 -1.731 6.005 1.00 88.56 112 ILE A N 1
ATOM 854 C CA . ILE A 1 112 ? -10.863 -2.502 4.945 1.00 88.56 112 ILE A CA 1
ATOM 855 C C . ILE A 1 112 ? -10.058 -3.635 5.572 1.00 88.56 112 ILE A C 1
ATOM 857 O O . ILE A 1 112 ? -9.185 -3.400 6.407 1.00 88.56 112 ILE A O 1
ATOM 861 N N . THR A 1 113 ? -10.372 -4.864 5.175 1.00 88.56 113 THR A N 1
ATOM 862 C CA . THR A 1 113 ? -9.753 -6.097 5.692 1.00 88.56 113 THR A CA 1
ATOM 863 C C . THR A 1 113 ? -9.009 -6.892 4.623 1.00 88.56 113 THR A C 1
ATOM 865 O O . THR A 1 113 ? -8.313 -7.847 4.945 1.00 88.56 113 THR A O 1
ATOM 868 N N . ALA A 1 114 ? -9.183 -6.543 3.351 1.00 86.69 114 ALA A N 1
ATOM 869 C CA . ALA A 1 114 ? -8.471 -7.140 2.234 1.00 86.69 114 ALA A CA 1
ATOM 870 C C . ALA A 1 114 ? -8.550 -6.201 1.030 1.00 86.69 114 ALA A C 1
ATOM 872 O O . ALA A 1 114 ? -9.515 -5.447 0.884 1.00 86.69 114 ALA A O 1
ATOM 873 N N . ILE A 1 115 ? -7.538 -6.276 0.173 1.00 86.38 115 ILE A N 1
ATOM 874 C CA . ILE A 1 115 ? -7.515 -5.644 -1.143 1.00 86.38 115 ILE A CA 1
ATOM 875 C C . ILE A 1 115 ? -7.072 -6.724 -2.126 1.00 86.38 115 ILE A C 1
ATOM 877 O O . ILE A 1 115 ? -6.248 -7.573 -1.774 1.00 86.38 115 ILE A O 1
ATOM 881 N N . ALA A 1 116 ? -7.718 -6.732 -3.286 1.00 85.94 116 ALA A N 1
ATOM 882 C CA . ALA A 1 116 ? -7.345 -7.524 -4.445 1.00 85.94 116 ALA A CA 1
ATOM 883 C C . ALA A 1 116 ? -7.595 -6.675 -5.702 1.00 85.94 116 ALA A C 1
ATOM 885 O O . ALA A 1 116 ? -8.589 -5.937 -5.745 1.00 85.94 116 ALA A O 1
ATOM 886 N N . TRP A 1 117 ? -6.721 -6.785 -6.703 1.00 77.12 117 TRP A N 1
ATOM 887 C CA . TRP A 1 117 ? -6.931 -6.243 -8.055 1.00 77.12 117 TRP A CA 1
ATOM 888 C C . TRP A 1 117 ? -7.722 -7.168 -8.979 1.00 77.12 117 TRP A C 1
ATOM 890 O O . TRP A 1 117 ? -7.530 -8.403 -8.915 1.00 77.12 117 TRP A O 1
#